Protein AF-A0A7W0H370-F1 (afdb_monomer_lite)

Structure (mmCIF, N/CA/C/O backbone):
data_AF-A0A7W0H370-F1
#
_entry.id   AF-A0A7W0H370-F1
#
loop_
_atom_site.group_PDB
_atom_site.id
_atom_site.type_symbol
_atom_site.label_atom_id
_atom_site.label_alt_id
_atom_site.label_comp_id
_atom_site.label_asym_id
_atom_site.label_entity_id
_atom_site.label_seq_id
_atom_site.pdbx_PDB_ins_code
_atom_site.Cartn_x
_atom_site.Cartn_y
_atom_site.Cartn_z
_atom_site.occupancy
_atom_site.B_iso_or_equiv
_atom_site.auth_seq_id
_atom_site.auth_comp_id
_atom_site.auth_asym_id
_atom_site.auth_atom_id
_atom_site.pdbx_PDB_model_num
ATOM 1 N N . MET A 1 1 ? 4.495 24.035 34.658 1.00 46.97 1 MET A N 1
ATOM 2 C CA . MET A 1 1 ? 3.911 22.749 35.091 1.00 46.97 1 MET A CA 1
ATOM 3 C C . MET A 1 1 ? 2.522 22.664 34.475 1.00 46.97 1 MET A C 1
ATOM 5 O O . MET A 1 1 ? 1.706 23.508 34.819 1.00 46.97 1 MET A O 1
ATOM 9 N N . GLY A 1 2 ? 2.326 21.711 33.551 1.00 42.91 2 GLY A N 1
ATOM 10 C CA . GLY A 1 2 ? 1.095 21.429 32.783 1.00 42.91 2 GLY A CA 1
ATOM 11 C C . GLY A 1 2 ? 0.949 22.247 31.488 1.00 42.91 2 GLY A C 1
ATOM 12 O O . GLY A 1 2 ? 1.244 23.435 31.510 1.00 42.91 2 GLY A O 1
ATOM 13 N N . ASP A 1 3 ? 0.511 21.728 30.338 1.00 42.72 3 ASP A N 1
ATOM 14 C CA . ASP A 1 3 ? 0.261 20.364 29.835 1.00 42.72 3 ASP A CA 1
ATOM 15 C C . ASP A 1 3 ? 0.024 20.470 28.298 1.00 42.72 3 ASP A C 1
ATOM 17 O O . ASP A 1 3 ? -0.443 21.504 27.826 1.00 42.72 3 ASP A O 1
ATOM 21 N N . ALA A 1 4 ? 0.337 19.395 27.565 1.00 49.91 4 ALA A N 1
ATOM 22 C CA . ALA A 1 4 ? -0.152 18.979 26.241 1.00 49.91 4 ALA A CA 1
ATOM 23 C C . ALA A 1 4 ? 0.029 19.856 24.972 1.00 49.91 4 ALA A C 1
ATOM 25 O O . ALA A 1 4 ? -0.850 20.619 24.580 1.00 49.91 4 ALA A O 1
ATOM 26 N N . THR A 1 5 ? 1.047 19.512 24.171 1.00 45.72 5 THR A N 1
ATOM 27 C CA . THR A 1 5 ? 0.958 19.485 22.690 1.00 45.72 5 THR A CA 1
ATOM 28 C C . THR A 1 5 ? 1.593 18.205 22.129 1.00 45.72 5 THR A C 1
ATOM 30 O O . THR A 1 5 ? 2.485 18.236 21.293 1.00 45.72 5 THR A O 1
ATOM 33 N N . SER A 1 6 ? 1.132 17.033 22.571 1.00 55.59 6 SER A N 1
ATOM 34 C CA . SER A 1 6 ? 1.531 15.732 21.991 1.00 55.59 6 SER A CA 1
ATOM 35 C C . SER A 1 6 ? 0.461 15.214 21.017 1.00 55.59 6 SER A C 1
ATOM 37 O O . SER A 1 6 ? 0.023 14.071 21.118 1.00 55.59 6 SER A O 1
ATOM 39 N N . GLY A 1 7 ? -0.058 16.090 20.147 1.00 49.88 7 GLY A N 1
ATOM 40 C CA . GLY A 1 7 ? -1.325 15.864 19.433 1.00 49.88 7 GLY A CA 1
ATOM 41 C C . GLY A 1 7 ? -1.296 15.911 17.902 1.00 49.88 7 GLY A C 1
ATOM 42 O O . GLY A 1 7 ? -2.332 15.653 17.294 1.00 49.88 7 GLY A O 1
ATOM 43 N N . GLU A 1 8 ? -0.166 16.216 17.253 1.00 53.41 8 GLU A N 1
ATOM 44 C CA . GLU A 1 8 ? -0.140 16.476 15.797 1.00 53.41 8 GLU A CA 1
ATOM 45 C C . GLU A 1 8 ? 1.046 15.866 15.035 1.00 53.41 8 GLU A C 1
ATOM 47 O O . GLU A 1 8 ? 1.320 16.247 13.901 1.00 53.41 8 GLU A O 1
ATOM 52 N N . GLU A 1 9 ? 1.740 14.887 15.608 1.00 70.88 9 GLU A N 1
ATOM 53 C CA . GLU A 1 9 ? 2.932 14.335 14.964 1.00 70.88 9 GLU A CA 1
ATOM 54 C C . GLU A 1 9 ? 2.579 13.212 13.982 1.00 70.88 9 GLU A C 1
ATOM 56 O O . GLU A 1 9 ? 2.006 12.173 14.330 1.00 70.88 9 GLU A O 1
ATOM 61 N N . THR A 1 10 ? 2.913 13.446 12.716 1.00 80.50 10 THR A N 1
ATOM 62 C CA . THR A 1 10 ? 3.010 12.407 11.695 1.00 80.50 10 THR A CA 1
ATOM 63 C C . THR A 1 10 ? 4.253 11.576 12.009 1.00 80.50 10 THR A C 1
ATOM 65 O O . THR A 1 10 ? 5.370 12.083 11.963 1.00 80.50 10 THR A O 1
ATOM 68 N N . GLY A 1 11 ? 4.059 10.304 12.356 1.00 84.06 11 GLY A N 1
ATOM 69 C CA . GLY A 1 11 ? 5.152 9.380 12.645 1.00 84.06 11 GLY A CA 1
ATOM 70 C C . GLY A 1 11 ? 5.968 9.028 11.400 1.00 84.06 11 GLY A C 1
ATOM 71 O O . GLY A 1 11 ? 5.562 9.304 10.272 1.00 84.06 11 GLY A O 1
ATOM 72 N N . GLU A 1 12 ? 7.109 8.375 11.602 1.00 90.00 12 GLU A N 1
ATOM 73 C CA . GLU A 1 12 ? 7.939 7.862 10.509 1.00 90.00 12 GLU A CA 1
ATOM 74 C C . GLU A 1 12 ? 7.152 6.878 9.628 1.00 90.00 12 GLU A C 1
ATOM 76 O O . GLU A 1 12 ? 6.386 6.041 10.124 1.00 90.00 12 GLU A O 1
ATOM 81 N N . ALA A 1 13 ? 7.334 6.994 8.314 1.00 92.00 13 ALA A N 1
ATOM 82 C CA . ALA A 1 13 ? 6.726 6.094 7.351 1.00 92.00 13 ALA A CA 1
ATOM 83 C C . ALA A 1 13 ? 7.495 4.761 7.330 1.00 92.00 13 ALA A C 1
ATOM 85 O O . ALA A 1 13 ? 8.721 4.746 7.269 1.00 92.00 13 ALA A O 1
ATOM 86 N N . ARG A 1 14 ? 6.784 3.633 7.385 1.00 95.38 14 ARG A N 1
ATOM 87 C CA . ARG A 1 14 ? 7.376 2.291 7.379 1.00 95.38 14 ARG A CA 1
ATOM 88 C C . ARG A 1 14 ? 6.953 1.507 6.155 1.00 95.38 14 ARG A C 1
ATOM 90 O O . ARG A 1 14 ? 5.759 1.346 5.913 1.00 95.38 14 ARG A O 1
ATOM 97 N N . VAL A 1 15 ? 7.934 0.966 5.439 1.00 96.81 15 VAL A N 1
ATOM 98 C CA . VAL A 1 15 ? 7.700 0.044 4.326 1.00 96.81 15 VAL A CA 1
ATOM 99 C C . VAL A 1 15 ? 7.160 -1.277 4.873 1.00 96.81 15 VAL A C 1
ATOM 101 O O . VAL A 1 15 ? 7.754 -1.886 5.761 1.00 96.81 15 VAL A O 1
ATOM 104 N N . LEU A 1 16 ? 6.016 -1.701 4.348 1.00 96.62 16 LEU A N 1
ATOM 105 C CA . LEU A 1 16 ? 5.336 -2.951 4.690 1.00 96.62 16 LEU A CA 1
ATOM 106 C C . LEU A 1 16 ? 5.611 -4.047 3.661 1.00 96.62 16 LEU A C 1
ATOM 108 O O . LEU A 1 16 ? 5.549 -5.229 3.982 1.00 96.62 16 LEU A O 1
ATOM 112 N N . GLY A 1 17 ? 5.902 -3.649 2.424 1.00 96.25 17 GLY A N 1
ATOM 113 C CA . GLY A 1 17 ? 6.201 -4.548 1.323 1.00 96.25 17 GLY A CA 1
ATOM 114 C C . GLY A 1 17 ? 6.534 -3.780 0.053 1.00 96.25 17 GLY A C 1
ATOM 115 O O . GLY A 1 17 ? 6.334 -2.567 -0.035 1.00 96.25 17 GLY A O 1
ATOM 116 N N . SER A 1 18 ? 7.071 -4.487 -0.931 1.00 96.31 18 SER A N 1
ATOM 117 C CA . SER A 1 18 ? 7.439 -3.923 -2.227 1.00 96.31 18 SER A CA 1
ATOM 118 C C . SER A 1 18 ? 7.061 -4.894 -3.331 1.00 96.31 18 SER A C 1
ATOM 120 O O . SER A 1 18 ? 7.055 -6.105 -3.115 1.00 96.31 18 SER A O 1
ATOM 122 N N . TYR A 1 19 ? 6.751 -4.361 -4.503 1.00 95.44 19 TYR A N 1
ATOM 123 C CA . TYR A 1 19 ? 6.425 -5.143 -5.686 1.00 95.44 19 TYR A CA 1
ATOM 124 C C . TYR A 1 19 ? 6.914 -4.418 -6.942 1.00 95.44 19 TYR A C 1
ATOM 126 O O . TYR A 1 19 ? 7.184 -3.217 -6.917 1.00 95.44 19 TYR A O 1
ATOM 134 N N . ASN A 1 20 ? 7.056 -5.161 -8.036 1.00 93.88 20 ASN A N 1
ATOM 135 C CA . ASN A 1 20 ? 7.393 -4.596 -9.338 1.00 93.88 20 ASN A CA 1
ATOM 136 C C . ASN A 1 20 ? 6.126 -4.491 -10.181 1.00 93.88 20 ASN A C 1
ATOM 138 O O . ASN A 1 20 ? 5.322 -5.423 -10.188 1.00 93.88 20 ASN A O 1
ATOM 142 N N . CYS A 1 21 ? 5.987 -3.399 -10.922 1.00 90.00 21 CYS A N 1
ATOM 143 C CA . CYS A 1 21 ? 4.981 -3.264 -11.964 1.00 90.00 21 CYS A CA 1
ATOM 144 C C . CYS A 1 21 ? 5.563 -2.661 -13.245 1.00 90.00 21 CYS A C 1
ATOM 146 O O . CYS A 1 21 ? 6.733 -2.280 -13.299 1.00 90.00 21 CYS A O 1
ATOM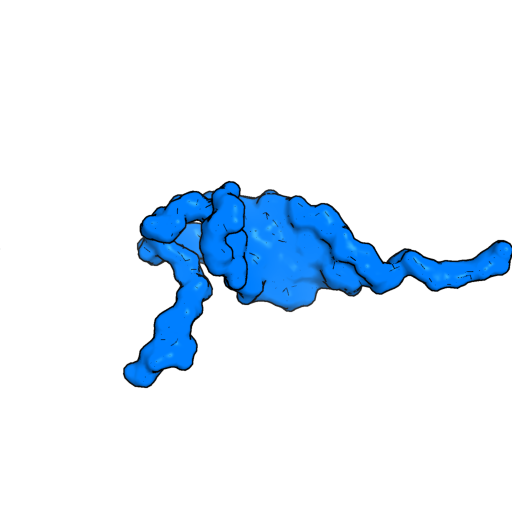 148 N N . ASP A 1 22 ? 4.721 -2.574 -14.268 1.00 88.00 22 ASP A N 1
ATOM 149 C CA . ASP A 1 22 ? 4.970 -1.889 -15.538 1.00 88.00 22 ASP A CA 1
ATOM 150 C C . ASP A 1 22 ? 5.470 -0.439 -15.385 1.00 88.00 22 ASP A C 1
ATOM 152 O O . ASP A 1 22 ? 6.368 -0.021 -16.114 1.00 88.00 22 ASP A O 1
ATOM 156 N N . GLU A 1 23 ? 4.955 0.306 -14.404 1.00 85.00 23 GLU A N 1
ATOM 157 C CA . GLU A 1 23 ? 5.397 1.673 -14.086 1.00 85.00 23 GLU A CA 1
ATOM 158 C C . GLU A 1 23 ? 6.726 1.736 -13.299 1.00 85.00 23 GLU A C 1
ATOM 160 O O . GLU A 1 23 ? 7.234 2.826 -13.032 1.00 85.00 23 GLU A O 1
ATOM 165 N N . GLY A 1 24 ? 7.299 0.590 -12.914 1.00 90.62 24 GLY A N 1
ATOM 166 C CA . GLY A 1 24 ? 8.514 0.487 -12.101 1.00 90.62 24 GLY A CA 1
ATOM 167 C C . GLY A 1 24 ? 8.286 -0.113 -10.704 1.00 90.62 24 GLY A C 1
ATOM 168 O O . GLY A 1 24 ? 7.193 -0.574 -10.383 1.00 90.62 24 GLY A O 1
ATOM 169 N N . PRO A 1 25 ? 9.323 -0.174 -9.851 1.00 94.44 25 PRO A N 1
ATOM 170 C CA . PRO A 1 25 ? 9.202 -0.713 -8.499 1.00 94.44 25 PRO A CA 1
ATOM 171 C C . PRO A 1 25 ? 8.378 0.208 -7.592 1.00 94.44 25 PRO A C 1
ATOM 173 O O . PRO A 1 25 ? 8.538 1.433 -7.600 1.00 94.44 25 PRO A O 1
ATOM 176 N N . ARG A 1 26 ? 7.523 -0.391 -6.762 1.00 96.12 26 ARG A N 1
ATOM 177 C CA . ARG A 1 26 ? 6.607 0.306 -5.853 1.00 96.12 26 ARG A CA 1
ATOM 178 C C . ARG A 1 26 ? 6.621 -0.302 -4.458 1.00 96.12 26 ARG A C 1
ATOM 180 O O . ARG A 1 26 ? 7.018 -1.453 -4.261 1.00 96.12 26 ARG A O 1
ATOM 187 N N . GLN A 1 27 ? 6.203 0.484 -3.472 1.00 96.69 27 GLN A N 1
ATOM 188 C CA . GLN A 1 27 ? 6.218 0.123 -2.060 1.00 96.69 27 GLN A CA 1
ATOM 189 C C . GLN A 1 27 ? 4.883 0.444 -1.397 1.00 96.69 27 GLN A C 1
ATOM 191 O O . GLN A 1 27 ? 4.316 1.516 -1.595 1.00 96.69 27 GLN A O 1
ATOM 196 N N . LEU A 1 28 ? 4.414 -0.465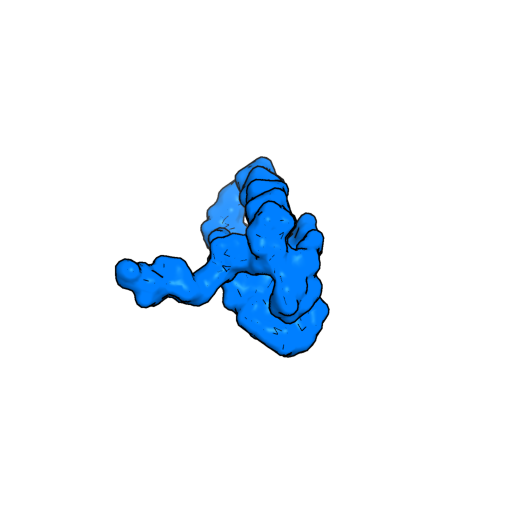 -0.544 1.00 96.81 28 LEU A N 1
ATOM 197 C CA . LEU A 1 28 ? 3.368 -0.155 0.421 1.00 96.81 28 LEU A CA 1
ATOM 198 C C . LEU A 1 28 ? 4.002 0.406 1.683 1.00 96.81 28 LEU A C 1
ATOM 200 O O . LEU A 1 28 ? 4.877 -0.219 2.283 1.00 96.81 28 LEU A O 1
ATOM 204 N N . VAL A 1 29 ? 3.523 1.566 2.106 1.00 96.75 29 VAL A N 1
ATOM 205 C CA . VAL A 1 29 ? 4.035 2.305 3.253 1.00 96.75 29 VAL A CA 1
ATOM 206 C C . VAL A 1 29 ? 2.898 2.572 4.228 1.00 96.75 29 VAL A C 1
ATOM 208 O O . VAL A 1 29 ? 1.857 3.101 3.845 1.00 96.75 29 VAL A O 1
ATOM 211 N N . ALA A 1 30 ? 3.097 2.233 5.501 1.00 95.44 30 ALA A N 1
ATOM 212 C CA . ALA A 1 30 ? 2.237 2.685 6.589 1.00 95.44 30 ALA A CA 1
ATOM 213 C C . ALA A 1 30 ? 2.827 3.919 7.257 1.00 95.44 30 ALA A C 1
ATOM 215 O O . ALA A 1 30 ? 4.016 3.968 7.563 1.00 95.44 30 ALA A O 1
ATOM 216 N N . GLN A 1 31 ? 1.967 4.866 7.603 1.00 94.81 31 GLN A N 1
ATOM 217 C CA . GLN A 1 31 ? 2.336 6.001 8.430 1.00 94.81 31 GLN A CA 1
ATOM 218 C C . GLN A 1 31 ? 1.267 6.257 9.484 1.00 94.81 31 GLN A C 1
ATOM 220 O O . GLN A 1 31 ? 0.066 6.173 9.214 1.00 94.81 31 GLN A O 1
ATOM 225 N N . ARG A 1 32 ? 1.695 6.568 10.710 1.00 92.81 32 ARG A N 1
ATOM 226 C CA . ARG A 1 32 ? 0.775 6.973 11.774 1.00 92.81 32 ARG A CA 1
ATOM 227 C C . ARG A 1 32 ? 0.561 8.480 11.695 1.00 92.81 32 ARG A C 1
ATOM 229 O O . ARG A 1 32 ? 1.494 9.241 11.902 1.00 92.81 32 ARG A O 1
ATOM 236 N N . ILE A 1 33 ? -0.667 8.901 11.428 1.00 88.62 33 ILE A N 1
ATOM 237 C CA . ILE A 1 33 ? -1.069 10.302 11.297 1.00 88.62 33 ILE A CA 1
ATOM 238 C C . ILE A 1 33 ? -2.147 10.571 12.342 1.00 88.62 33 ILE A C 1
ATOM 240 O O . ILE A 1 33 ? -3.194 9.919 12.334 1.00 88.62 33 ILE A O 1
ATOM 244 N N . ARG A 1 34 ? -1.887 11.500 13.272 1.00 87.06 34 ARG A N 1
ATOM 245 C CA . ARG A 1 34 ? -2.807 11.828 14.384 1.00 87.06 34 ARG A CA 1
ATOM 246 C C . ARG A 1 34 ? -3.306 10.574 15.121 1.00 87.06 34 ARG A C 1
ATOM 248 O O . ARG A 1 34 ? -4.500 10.377 15.338 1.00 87.06 34 ARG A O 1
ATOM 255 N N . GLY A 1 35 ? -2.374 9.667 15.426 1.00 85.31 35 GLY A N 1
ATOM 256 C CA . GLY A 1 35 ? -2.640 8.413 16.137 1.00 85.31 35 GLY A CA 1
ATOM 257 C C . GLY A 1 35 ? -3.229 7.275 15.294 1.00 85.31 35 GLY A C 1
ATOM 258 O O . GLY A 1 35 ? -3.249 6.140 15.772 1.00 85.31 35 GLY A O 1
ATOM 259 N N . LYS A 1 36 ? -3.637 7.527 14.045 1.00 90.00 36 LYS A N 1
ATOM 260 C CA . LYS A 1 36 ? -4.291 6.549 13.161 1.00 90.00 36 LYS A CA 1
ATOM 261 C C . LYS A 1 36 ? -3.359 6.096 12.042 1.00 90.00 36 LYS A C 1
ATOM 263 O O . LYS A 1 36 ? -2.583 6.893 11.532 1.00 90.00 36 LYS A O 1
ATOM 268 N N . VAL A 1 37 ? -3.438 4.830 11.639 1.00 93.56 37 VAL A N 1
ATOM 269 C CA . VAL A 1 37 ? -2.605 4.297 10.549 1.00 93.56 37 VAL A CA 1
ATOM 270 C C . VAL A 1 37 ? -3.245 4.606 9.197 1.00 93.56 37 VAL A C 1
ATOM 272 O O . VAL A 1 37 ? -4.430 4.335 8.986 1.00 93.56 37 VAL A O 1
ATOM 275 N N . ALA A 1 38 ? -2.457 5.175 8.292 1.00 95.12 38 ALA A N 1
ATOM 276 C CA . ALA A 1 38 ? -2.757 5.291 6.873 1.00 95.12 38 ALA A CA 1
ATOM 277 C C . ALA A 1 38 ? -1.777 4.418 6.086 1.00 95.12 38 ALA A C 1
ATOM 279 O O . ALA A 1 38 ? -0.604 4.339 6.448 1.00 95.12 38 ALA A O 1
ATOM 280 N N . VAL A 1 39 ? -2.270 3.766 5.038 1.00 96.50 39 VAL A N 1
ATOM 281 C CA . VAL A 1 39 ? -1.474 2.941 4.129 1.00 96.50 39 VAL A CA 1
ATOM 282 C C .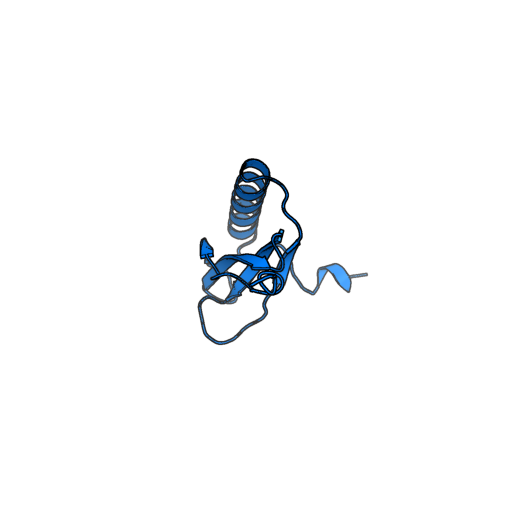 VAL A 1 39 ? -1.520 3.577 2.752 1.00 96.50 39 VAL A C 1
ATOM 284 O O . VAL A 1 39 ? -2.605 3.864 2.240 1.00 96.50 39 VAL A O 1
ATOM 287 N N . SER A 1 40 ? -0.348 3.774 2.167 1.00 96.19 40 SER A N 1
ATOM 288 C CA . SER A 1 40 ? -0.171 4.349 0.841 1.00 96.19 40 SER A CA 1
ATOM 289 C C . SER A 1 40 ? 0.680 3.430 -0.020 1.00 96.19 40 SER A C 1
ATOM 291 O O . SER A 1 40 ? 1.598 2.779 0.468 1.00 96.19 40 SER A O 1
ATOM 293 N N . ASP A 1 41 ? 0.390 3.423 -1.308 1.00 95.38 41 ASP A N 1
ATOM 294 C CA . ASP A 1 41 ? 1.214 2.842 -2.351 1.00 95.38 41 ASP A CA 1
ATOM 295 C C . ASP A 1 41 ? 2.019 3.965 -3.006 1.00 95.38 41 ASP A C 1
ATOM 297 O O . ASP A 1 41 ? 1.448 4.905 -3.568 1.00 95.38 41 ASP A O 1
ATOM 301 N N . VAL A 1 42 ? 3.343 3.880 -2.914 1.00 95.06 42 VAL A N 1
ATOM 302 C CA . VAL A 1 42 ? 4.277 4.893 -3.407 1.00 95.06 42 VAL A CA 1
ATOM 303 C C . VAL A 1 42 ? 5.247 4.286 -4.426 1.00 95.06 42 VAL A C 1
ATOM 305 O O . VAL A 1 42 ? 5.615 3.115 -4.298 1.00 95.06 42 VAL A O 1
ATOM 308 N N . PRO A 1 43 ? 5.703 5.054 -5.429 1.00 94.69 43 PRO A N 1
ATOM 309 C CA . PRO A 1 43 ? 6.850 4.659 -6.238 1.00 94.69 43 PRO A CA 1
ATOM 310 C C . PRO A 1 43 ? 8.089 4.506 -5.347 1.00 94.69 43 PRO A C 1
ATOM 312 O O . PRO A 1 43 ? 8.255 5.254 -4.386 1.00 94.69 43 PRO A O 1
ATOM 315 N N . ALA A 1 44 ? 8.963 3.547 -5.657 1.00 90.25 44 ALA A N 1
ATOM 316 C CA . ALA A 1 44 ? 10.234 3.394 -4.942 1.00 90.25 44 ALA A CA 1
ATOM 317 C C . ALA A 1 44 ? 11.295 4.432 -5.372 1.00 90.25 44 ALA A C 1
ATOM 319 O O . ALA A 1 44 ? 12.322 4.559 -4.710 1.00 90.25 44 ALA A O 1
ATOM 320 N N . GLY A 1 45 ? 11.067 5.135 -6.487 1.00 83.81 45 GLY A N 1
ATOM 321 C CA . GLY A 1 45 ? 11.871 6.274 -6.938 1.00 83.81 45 GLY A CA 1
ATOM 322 C C . GLY A 1 45 ? 11.223 7.621 -6.604 1.00 83.81 45 GLY A C 1
ATOM 323 O O . GLY A 1 45 ? 10.133 7.677 -6.040 1.00 83.81 45 GLY A O 1
ATOM 324 N N . ASP A 1 46 ? 11.881 8.709 -7.004 1.00 73.31 46 ASP A N 1
ATOM 325 C CA . ASP A 1 46 ? 11.464 10.082 -6.667 1.00 73.31 46 ASP A CA 1
ATOM 326 C C . ASP A 1 46 ? 10.280 10.603 -7.504 1.00 73.31 46 ASP A C 1
ATOM 328 O O . ASP A 1 46 ? 9.731 11.671 -7.228 1.00 73.31 46 ASP A O 1
ATOM 332 N N . GLU A 1 47 ? 9.867 9.853 -8.527 1.00 77.19 47 GLU A N 1
ATOM 333 C CA . GLU A 1 47 ? 8.827 10.251 -9.470 1.00 77.19 47 GLU A CA 1
ATOM 334 C C . GLU A 1 47 ? 7.718 9.199 -9.568 1.00 77.19 47 GLU A C 1
ATOM 336 O O . GLU A 1 47 ? 7.959 7.992 -9.563 1.00 77.19 47 GLU A O 1
ATOM 341 N N . GLY A 1 48 ? 6.475 9.671 -9.686 1.00 83.25 48 GLY A N 1
ATOM 342 C CA . GLY A 1 48 ? 5.299 8.835 -9.915 1.00 83.25 48 GLY A CA 1
ATOM 343 C C . GLY A 1 48 ? 4.132 9.171 -8.990 1.00 83.25 48 GLY A C 1
ATOM 344 O O . GLY A 1 48 ? 4.200 10.047 -8.128 1.00 83.25 48 GLY A O 1
ATOM 345 N N . ARG A 1 49 ? 3.003 8.489 -9.200 1.00 88.56 49 ARG A N 1
ATOM 346 C CA . ARG A 1 49 ? 1.785 8.725 -8.414 1.00 88.56 49 ARG A CA 1
ATOM 347 C C . ARG A 1 49 ? 1.814 7.966 -7.101 1.00 88.56 49 ARG A C 1
ATOM 349 O O . ARG A 1 49 ? 2.223 6.808 -7.058 1.00 88.56 49 ARG A O 1
ATOM 356 N N . VAL A 1 50 ? 1.275 8.606 -6.072 1.00 92.00 50 VAL A N 1
ATOM 357 C CA . VAL A 1 50 ? 0.992 7.994 -4.775 1.00 92.00 50 VAL A CA 1
ATOM 358 C C . VAL A 1 50 ? -0.500 7.702 -4.680 1.00 92.00 50 VAL A C 1
ATOM 360 O O . VAL A 1 50 ? -1.319 8.595 -4.907 1.00 92.00 50 VAL A O 1
ATOM 363 N N . TYR A 1 51 ? -0.852 6.472 -4.314 1.00 92.31 51 TYR A N 1
ATOM 364 C CA . TYR A 1 51 ? -2.234 6.064 -4.082 1.00 92.31 51 TYR A CA 1
ATOM 365 C C . TYR A 1 51 ? -2.469 5.844 -2.592 1.00 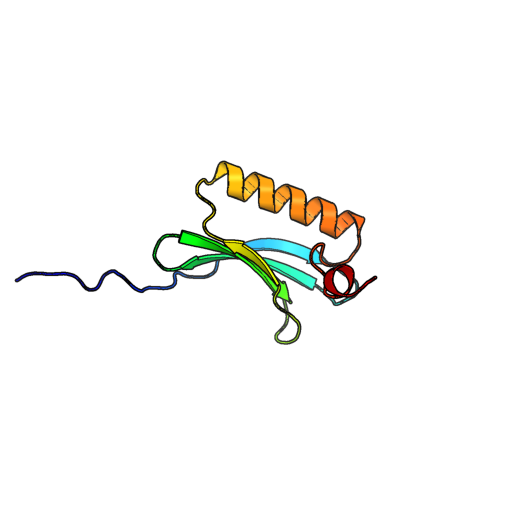92.31 51 TYR A C 1
ATOM 367 O O . TYR A 1 51 ? -1.720 5.140 -1.922 1.00 92.31 51 TYR A O 1
ATOM 375 N N . LEU A 1 52 ? -3.530 6.440 -2.057 1.00 93.44 52 LEU A N 1
ATOM 376 C CA . LEU A 1 52 ? -3.974 6.164 -0.697 1.00 93.44 52 LEU A CA 1
ATOM 377 C C . LEU A 1 52 ? -4.793 4.869 -0.702 1.00 93.44 52 LEU A C 1
ATOM 379 O O . LEU A 1 52 ? -5.892 4.848 -1.250 1.00 93.44 52 LEU A O 1
ATOM 383 N N . VAL A 1 53 ? -4.270 3.819 -0.073 1.00 94.50 53 VAL A N 1
ATOM 384 C CA . VAL A 1 53 ? -4.889 2.485 -0.055 1.00 94.50 53 VAL A CA 1
ATOM 385 C C . VAL A 1 53 ? -5.958 2.393 1.026 1.00 94.50 53 VAL A C 1
ATOM 387 O O . VAL A 1 53 ? -7.086 1.987 0.766 1.00 94.50 53 VAL A O 1
ATOM 390 N N . ALA A 1 54 ? -5.621 2.800 2.250 1.00 94.31 54 ALA A N 1
ATOM 391 C CA . ALA A 1 54 ? -6.547 2.759 3.375 1.00 94.31 54 ALA A CA 1
ATOM 392 C C . ALA A 1 54 ? -6.223 3.837 4.410 1.00 94.31 54 ALA A C 1
ATOM 394 O O . ALA A 1 54 ? -5.071 4.229 4.602 1.00 94.31 54 ALA A O 1
ATOM 395 N N . ARG A 1 55 ? -7.252 4.293 5.131 1.00 93.44 55 ARG A N 1
ATOM 396 C CA . ARG A 1 55 ? -7.106 5.174 6.296 1.00 93.44 55 ARG A CA 1
ATOM 397 C C . ARG A 1 55 ? -7.755 4.559 7.514 1.00 93.44 55 ARG A C 1
ATOM 399 O O . ARG A 1 55 ? -8.780 3.900 7.406 1.00 93.44 55 ARG A O 1
ATOM 406 N N . HIS A 1 56 ? -7.198 4.907 8.669 1.00 92.69 56 HIS A N 1
ATOM 407 C CA . HIS A 1 56 ? -7.722 4.540 9.978 1.00 92.69 56 HIS A CA 1
ATOM 408 C C . HIS A 1 56 ? -7.774 3.025 10.197 1.00 92.69 56 HIS A C 1
ATOM 410 O O . HIS A 1 56 ? -8.724 2.538 10.800 1.00 92.69 56 HIS A O 1
ATOM 416 N N . VAL A 1 57 ? -6.749 2.296 9.740 1.00 90.56 57 VAL A N 1
ATOM 417 C CA . VAL A 1 57 ? -6.653 0.847 9.971 1.00 90.56 57 VAL A CA 1
ATOM 418 C C . VAL A 1 57 ? -6.603 0.595 11.490 1.00 90.56 57 VAL A C 1
ATOM 420 O O . VAL A 1 57 ? -5.674 1.086 12.142 1.00 90.56 57 VAL A O 1
ATOM 423 N N . PRO A 1 58 ? -7.601 -0.092 12.078 1.00 86.44 58 PRO A N 1
ATOM 424 C CA . PRO A 1 58 ? -7.808 -0.111 13.526 1.00 86.44 58 PRO A CA 1
ATOM 425 C C . PRO A 1 58 ? -6.969 -1.174 14.245 1.00 86.44 58 PRO A C 1
ATOM 427 O O . PRO A 1 58 ? -6.718 -1.042 15.443 1.00 86.44 58 PRO A O 1
ATOM 430 N N . ALA A 1 59 ? -6.517 -2.210 13.532 1.00 90.62 59 ALA A N 1
ATOM 431 C CA . ALA A 1 59 ? -5.821 -3.350 14.113 1.00 90.62 59 ALA A CA 1
ATOM 432 C C . ALA A 1 59 ? -4.655 -3.841 13.244 1.00 90.62 59 ALA A C 1
ATOM 434 O O . ALA A 1 59 ? -4.676 -3.755 12.017 1.00 90.62 59 ALA A O 1
ATOM 435 N N . MET A 1 60 ? -3.650 -4.432 13.895 1.00 90.38 60 MET A N 1
ATOM 436 C CA . MET A 1 60 ? -2.494 -5.026 13.213 1.00 90.38 60 MET A CA 1
ATOM 437 C C . MET A 1 60 ? -2.872 -6.201 12.306 1.00 90.38 60 MET A C 1
ATOM 439 O O . MET A 1 60 ? -2.292 -6.349 11.236 1.00 90.38 60 MET A O 1
ATOM 443 N N . ALA A 1 61 ? -3.846 -7.022 12.709 1.00 94.62 61 ALA A N 1
ATOM 444 C CA . ALA A 1 61 ? -4.311 -8.143 11.893 1.00 94.62 61 ALA A CA 1
ATOM 445 C C . ALA A 1 61 ? -4.950 -7.660 10.581 1.00 94.62 61 ALA A C 1
ATOM 447 O O . ALA A 1 61 ? -4.651 -8.200 9.519 1.00 94.62 61 ALA A O 1
ATOM 448 N N . GLU A 1 62 ? -5.759 -6.599 10.646 1.00 93.81 62 GLU A N 1
ATOM 449 C CA . GLU A 1 62 ? -6.347 -5.965 9.461 1.00 93.81 62 GLU A CA 1
ATOM 450 C C . GLU A 1 62 ? -5.274 -5.346 8.563 1.00 93.81 62 GLU A C 1
ATOM 452 O O . GLU A 1 62 ? -5.335 -5.505 7.348 1.00 93.81 62 GLU A O 1
ATOM 457 N N . LEU A 1 63 ? -4.249 -4.713 9.147 1.00 94.50 63 LEU A N 1
ATOM 458 C CA . LEU A 1 63 ? -3.113 -4.193 8.386 1.00 94.50 63 LEU A CA 1
ATOM 459 C C . LEU A 1 63 ? -2.383 -5.307 7.626 1.00 94.50 63 LEU A C 1
ATOM 461 O O . LEU A 1 63 ? -2.111 -5.155 6.440 1.00 94.50 63 LEU A O 1
ATOM 465 N N . HIS A 1 64 ? -2.068 -6.421 8.290 1.00 95.56 64 HIS A N 1
ATOM 466 C CA . HIS A 1 64 ? -1.373 -7.538 7.648 1.00 95.56 64 HIS A CA 1
ATOM 467 C C . HIS A 1 64 ? -2.215 -8.185 6.548 1.00 95.56 64 HIS A C 1
ATOM 469 O O . HIS A 1 64 ? -1.682 -8.467 5.478 1.00 95.56 64 HIS A O 1
ATOM 475 N N . GLY A 1 65 ? -3.516 -8.383 6.789 1.00 96.69 65 GLY A N 1
ATOM 476 C CA . GLY A 1 65 ? -4.436 -8.912 5.783 1.00 96.69 65 GLY A CA 1
ATOM 477 C C . GLY A 1 65 ? -4.518 -8.007 4.556 1.00 96.69 65 GLY A C 1
ATOM 478 O O . GLY A 1 65 ? -4.334 -8.481 3.440 1.00 96.69 65 GLY A O 1
ATOM 479 N N . LEU A 1 66 ? -4.692 -6.698 4.771 1.00 95.81 66 LEU A N 1
ATOM 480 C CA . LEU A 1 66 ? -4.717 -5.698 3.703 1.00 95.81 66 LEU A CA 1
ATOM 481 C C . LEU A 1 66 ? -3.429 -5.714 2.873 1.00 95.81 66 LEU A C 1
ATOM 483 O O . LEU A 1 66 ? -3.488 -5.714 1.650 1.00 95.81 66 LEU A O 1
ATOM 487 N N . VAL A 1 67 ? -2.266 -5.712 3.528 1.00 96.62 67 VAL A N 1
ATOM 488 C CA . VAL A 1 67 ? -0.970 -5.704 2.835 1.00 96.62 67 VAL A CA 1
ATOM 489 C C . VAL A 1 67 ? -0.778 -6.980 2.023 1.00 96.62 67 VAL A C 1
ATOM 491 O O . VAL A 1 67 ? -0.364 -6.902 0.870 1.00 96.62 67 VAL A O 1
ATOM 494 N N . ALA A 1 68 ? -1.083 -8.143 2.602 1.00 97.38 68 ALA A N 1
ATOM 495 C CA . ALA A 1 68 ? -0.931 -9.422 1.919 1.00 97.38 68 ALA A CA 1
ATOM 496 C C . ALA A 1 68 ? -1.829 -9.515 0.677 1.00 97.38 68 ALA A C 1
ATOM 498 O O . ALA A 1 68 ? -1.343 -9.868 -0.396 1.00 97.38 68 ALA A O 1
ATOM 499 N N . ASP A 1 69 ? -3.106 -9.152 0.813 1.00 97.38 69 ASP A N 1
ATOM 500 C CA . ASP A 1 69 ? -4.076 -9.183 -0.283 1.00 97.38 69 ASP A CA 1
ATOM 501 C C . ASP A 1 69 ? -3.705 -8.192 -1.396 1.00 97.38 69 ASP A C 1
ATOM 503 O O . ASP A 1 69 ? -3.646 -8.551 -2.571 1.00 97.38 69 ASP A O 1
ATOM 507 N N . TYR A 1 70 ? -3.330 -6.964 -1.023 1.00 97.06 70 TYR A N 1
ATOM 508 C CA . TYR A 1 70 ? -2.926 -5.942 -1.985 1.00 97.06 70 TYR A CA 1
ATOM 509 C C . TYR A 1 70 ? -1.692 -6.364 -2.788 1.00 97.06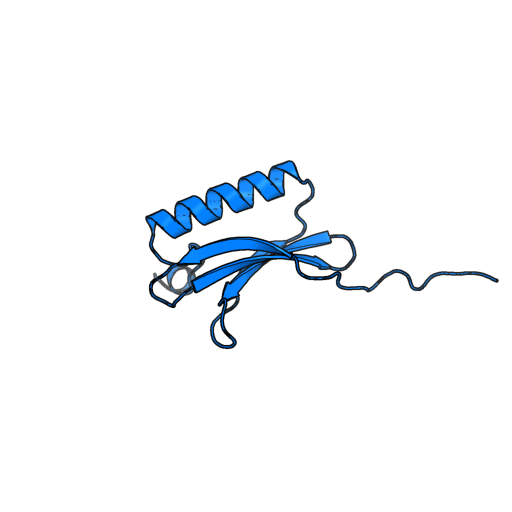 70 TYR A C 1
ATOM 511 O O . TYR A 1 70 ? -1.663 -6.194 -4.005 1.00 97.06 70 TYR A O 1
ATOM 519 N N . LEU A 1 71 ? -0.666 -6.917 -2.131 1.00 96.69 71 LEU A N 1
ATOM 520 C CA . LEU A 1 71 ? 0.547 -7.375 -2.815 1.00 96.69 71 LEU A CA 1
ATOM 521 C C . LEU A 1 71 ? 0.274 -8.580 -3.721 1.00 96.69 71 LEU A C 1
ATOM 523 O O . LEU A 1 71 ? 0.846 -8.651 -4.808 1.00 96.69 71 LEU A O 1
ATOM 527 N N . ALA A 1 72 ? -0.595 -9.504 -3.302 1.00 96.56 72 ALA A N 1
ATOM 528 C CA . ALA A 1 72 ? -1.001 -10.635 -4.130 1.00 96.56 72 ALA A CA 1
ATOM 529 C C . ALA A 1 72 ? -1.716 -10.157 -5.401 1.00 96.56 72 ALA A C 1
ATOM 531 O O . ALA A 1 72 ? -1.335 -10.546 -6.505 1.00 96.56 72 ALA A O 1
ATOM 532 N N . LEU A 1 73 ? -2.677 -9.243 -5.254 1.00 95.81 73 LEU A N 1
ATOM 533 C CA . LEU A 1 73 ? -3.410 -8.676 -6.380 1.00 95.81 73 LEU A CA 1
ATOM 534 C C . LEU A 1 73 ? -2.501 -7.845 -7.298 1.00 95.81 73 LEU A C 1
ATOM 536 O O . LEU A 1 73 ? -2.601 -7.938 -8.518 1.00 95.81 73 LEU A O 1
ATOM 540 N N . ALA A 1 74 ? -1.572 -7.068 -6.736 1.00 94.56 74 ALA A N 1
ATOM 541 C CA . ALA A 1 74 ? -0.598 -6.308 -7.518 1.00 94.56 74 ALA A CA 1
ATOM 542 C C . ALA A 1 74 ? 0.311 -7.225 -8.350 1.00 94.56 74 ALA A C 1
ATOM 544 O O . ALA A 1 74 ? 0.598 -6.929 -9.509 1.00 94.56 74 ALA A O 1
ATOM 545 N N . ALA A 1 75 ? 0.739 -8.353 -7.774 1.00 93.88 75 ALA A N 1
ATOM 546 C CA . ALA A 1 75 ? 1.547 -9.346 -8.472 1.00 93.88 75 ALA A CA 1
ATOM 547 C C . ALA A 1 75 ? 0.767 -10.045 -9.596 1.00 93.88 75 ALA A C 1
ATOM 549 O O . ALA A 1 75 ? 1.329 -10.282 -10.662 1.00 93.88 75 ALA A O 1
ATOM 550 N N . GLU A 1 76 ? -0.517 -10.343 -9.380 1.00 94.81 76 GLU A N 1
ATOM 551 C CA . GLU A 1 76 ? -1.393 -10.922 -10.404 1.00 94.81 76 GLU A CA 1
ATOM 552 C C . GLU A 1 76 ? -1.629 -9.951 -11.568 1.00 94.81 76 GLU A C 1
ATOM 554 O O . GLU A 1 76 ? -1.560 -10.339 -12.733 1.00 94.81 76 GLU A O 1
ATOM 559 N N . LEU A 1 77 ? -1.871 -8.675 -11.260 1.00 92.44 77 LEU A N 1
ATOM 560 C CA . LEU A 1 77 ? -2.162 -7.651 -12.260 1.00 92.44 77 LEU A CA 1
ATOM 561 C C . LEU A 1 77 ? -0.909 -7.128 -12.977 1.00 92.44 77 LEU A C 1
ATOM 563 O O . LEU A 1 77 ? -1.025 -6.588 -14.076 1.00 92.44 77 LEU A O 1
ATOM 567 N N . GLY A 1 78 ? 0.269 -7.222 -12.352 1.00 92.69 78 GLY A N 1
ATOM 568 C CA . GLY A 1 78 ? 1.504 -6.599 -12.840 1.00 92.69 78 GLY A CA 1
ATOM 569 C C . GLY A 1 78 ? 1.487 -5.064 -12.798 1.00 92.69 78 GLY A C 1
ATOM 570 O O . GLY A 1 78 ? 2.313 -4.428 -13.451 1.00 92.69 78 GLY A O 1
ATOM 571 N N . ARG A 1 79 ? 0.545 -4.476 -12.051 1.00 91.31 79 ARG A N 1
ATOM 572 C CA . ARG A 1 79 ? 0.285 -3.031 -11.925 1.00 91.31 79 ARG A CA 1
ATOM 573 C C . ARG A 1 79 ? -0.373 -2.704 -10.579 1.00 91.31 79 ARG A C 1
ATOM 575 O O . ARG A 1 79 ? -0.883 -3.624 -9.934 1.00 91.31 79 ARG A O 1
ATOM 582 N N . PRO A 1 80 ? -0.405 -1.428 -10.144 1.00 91.81 80 PRO A N 1
ATOM 583 C CA . PRO A 1 80 ? -1.113 -1.039 -8.928 1.00 91.81 80 PRO A CA 1
ATOM 584 C C . PRO A 1 80 ? -2.599 -1.445 -8.982 1.00 91.81 80 PRO A C 1
ATOM 586 O O . PRO A 1 80 ? -3.291 -1.069 -9.932 1.00 91.81 80 PRO A O 1
ATOM 589 N N . PRO A 1 81 ? -3.124 -2.165 -7.970 1.00 91.38 81 PRO A N 1
ATOM 590 C CA . PRO A 1 81 ? -4.545 -2.509 -7.884 1.00 91.38 81 PRO A CA 1
ATOM 591 C C . PRO A 1 81 ? -5.471 -1.290 -7.904 1.00 91.38 81 PRO A C 1
ATOM 593 O O . PRO A 1 81 ? -6.562 -1.330 -8.472 1.00 91.38 81 PRO A O 1
ATOM 596 N N . LEU A 1 82 ? -5.027 -0.184 -7.299 1.00 85.81 82 LEU A N 1
ATOM 597 C CA . LEU A 1 82 ? -5.690 1.110 -7.398 1.00 85.81 82 LEU A CA 1
ATOM 598 C C . LEU A 1 82 ? -5.122 1.870 -8.596 1.00 85.81 82 LEU A C 1
ATOM 600 O O . LEU A 1 82 ? -4.018 2.401 -8.535 1.00 85.81 82 LEU A O 1
ATOM 604 N N . GLN A 1 83 ? -5.900 1.950 -9.674 1.00 74.69 83 GLN A N 1
ATOM 605 C CA . GLN A 1 83 ? -5.542 2.728 -10.862 1.00 74.69 83 GLN A CA 1
ATOM 606 C C . GLN A 1 83 ? -6.428 3.970 -11.015 1.00 74.69 83 GLN A C 1
ATOM 608 O O . GLN A 1 83 ? -7.339 4.207 -10.228 1.00 74.69 83 GLN A O 1
ATOM 613 N N . ARG A 1 84 ? -6.158 4.816 -12.009 1.00 66.69 84 ARG A N 1
ATOM 614 C CA . ARG A 1 84 ? -7.008 5.980 -12.318 1.00 66.69 84 ARG A CA 1
ATOM 615 C C . ARG A 1 84 ? -8.208 5.604 -13.184 1.00 66.69 84 ARG A C 1
ATOM 617 O O . ARG A 1 84 ? -9.278 6.191 -13.042 1.00 66.69 84 ARG A O 1
ATOM 624 N N . ASP A 1 85 ? -8.014 4.636 -14.069 1.00 63.50 85 ASP A N 1
ATOM 625 C CA . ASP A 1 85 ? -8.913 4.449 -15.206 1.00 63.50 85 ASP A CA 1
ATOM 626 C C . ASP A 1 85 ? -10.240 3.792 -14.806 1.00 63.50 85 ASP A C 1
ATOM 628 O O . ASP A 1 85 ? -11.272 4.130 -15.371 1.00 63.50 85 ASP A O 1
ATOM 632 N N . TRP A 1 86 ? -10.273 3.032 -13.706 1.00 60.12 86 TRP A N 1
ATOM 633 C CA . TRP A 1 86 ? -11.517 2.446 -13.180 1.00 60.12 86 TRP A CA 1
ATOM 634 C C . TRP A 1 86 ? -12.540 3.474 -12.656 1.00 60.12 86 TRP A C 1
ATOM 636 O O . TRP A 1 86 ? -13.714 3.144 -12.532 1.00 60.12 86 TRP A O 1
ATOM 646 N N . ILE A 1 87 ? -12.124 4.710 -12.334 1.00 58.41 87 ILE A N 1
ATOM 647 C CA . ILE A 1 87 ? -13.049 5.778 -11.894 1.00 58.41 87 ILE A CA 1
ATOM 648 C C . ILE A 1 87 ? -13.715 6.469 -13.095 1.00 58.41 87 ILE A C 1
ATOM 650 O O . ILE A 1 87 ? -14.791 7.051 -12.949 1.00 58.41 87 ILE A O 1
ATOM 654 N N . PHE A 1 88 ? -13.085 6.430 -14.273 1.00 58.94 88 PHE A N 1
ATOM 655 C CA . PHE A 1 88 ? -13.529 7.174 -15.456 1.00 58.94 88 PHE A CA 1
ATOM 656 C C . PHE A 1 88 ? -13.900 6.290 -16.655 1.00 58.94 88 PHE A C 1
ATOM 658 O O . PHE A 1 88 ? -14.400 6.822 -17.648 1.00 58.94 88 PHE A O 1
ATOM 665 N N . GLU A 1 89 ? -13.707 4.973 -16.578 1.00 50.19 89 GLU A N 1
ATOM 666 C CA . GLU A 1 89 ? -14.294 4.021 -17.523 1.00 50.19 89 GLU A CA 1
ATOM 667 C C . GLU A 1 89 ? -15.814 3.943 -17.299 1.00 50.19 89 GLU A C 1
ATOM 669 O O . GLU A 1 89 ? -16.291 3.629 -16.208 1.00 50.19 89 GLU A O 1
ATOM 674 N N . LYS A 1 90 ? -16.566 4.322 -18.340 1.00 50.62 90 LYS A N 1
ATOM 675 C CA . LYS A 1 90 ? -18.029 4.228 -18.422 1.00 50.62 90 LYS A CA 1
ATOM 676 C C . LYS A 1 90 ? -18.476 2.849 -18.880 1.00 50.62 90 LYS A C 1
ATOM 678 O O . LYS A 1 90 ? -17.822 2.311 -19.798 1.00 50.62 90 LYS A O 1
#

pLDDT: mean 85.31, std 15.62, range [42.72, 97.38]

Foldseek 3Di:
DDDDDPFFDWADKDFPDWDAAPVGIKTWIWIQGRNFIWIWIGHPDPDDDIGTQDIRQPDPVSVVVSVVVQRVVCRVVSHGPDDDVVVPPD

Radius of gyration: 15.4 Å; chains: 1; bounding box: 30×34×54 Å

Sequence (90 aa):
MGDATSGEETGEARVLGSYNCDEGPRQLVAQRIRGKV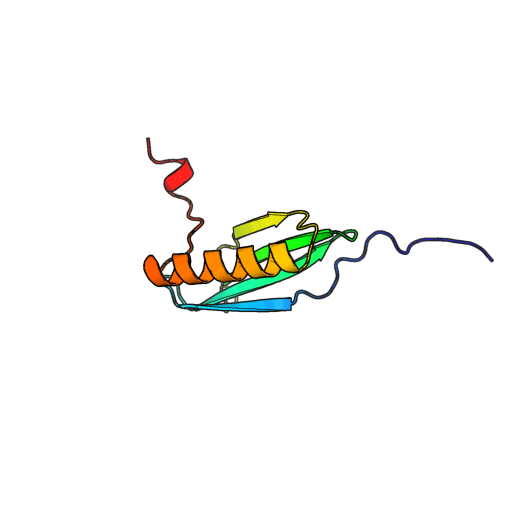AVSDVPAGDEGRVYLVARHVPAMAELHGLVADYLALAAELGRPPLQRDWIFEK

Secondary structure (DSSP, 8-state):
------S---PPPEEEEEEEETTEEEEEEEEEETTEEEEEEEESSSSS--EEEEEEE--HHHHHHHHHHHHHHHHHHTS-SS-SHHHH--